Protein AF-A0A5C5V435-F1 (afdb_monomer_lite)

Sequence (84 aa):
MGDTERAKHHLAESGKTKGSPNLGSFGPNMSLALGLLERGESDAVLAYFDQCRNFWKSGGDELDRWSEQVRRGQTPGFGANLVY

Foldseek 3Di:
DPPPVVLVVVVVVVVPPPPDVCCLPLFAQCLVLQVCLVVVNLVVSLVVLVVRCVRNVVCPVVSVVQNVCSVVSHHDPSDPSNRD

Radius of gyration: 14.1 Å; chains: 1; bounding box: 25×42×28 Å

Structure (mmCIF, N/CA/C/O backbone):
data_AF-A0A5C5V435-F1
#
_entry.id   AF-A0A5C5V435-F1
#
loop_
_atom_site.group_PDB
_atom_site.id
_atom_site.type_symbol
_atom_site.label_atom_id
_atom_site.label_alt_id
_atom_site.label_comp_id
_atom_site.label_asym_id
_atom_site.label_entity_id
_atom_site.label_seq_id
_atom_site.pdbx_PDB_ins_code
_atom_site.Cartn_x
_atom_site.Cartn_y
_atom_site.Cartn_z
_atom_site.occupancy
_atom_site.B_iso_or_equiv
_atom_site.auth_seq_id
_atom_site.auth_comp_id
_atom_site.auth_asym_id
_atom_site.auth_atom_id
_atom_site.pdbx_PDB_model_num
ATOM 1 N N . MET A 1 1 ? 3.759 33.753 8.284 1.00 47.50 1 MET A N 1
ATOM 2 C CA . MET A 1 1 ? 2.572 32.949 7.917 1.00 47.50 1 MET A CA 1
ATOM 3 C C . MET A 1 1 ? 2.438 33.015 6.403 1.00 47.50 1 MET A C 1
ATOM 5 O O . MET A 1 1 ? 1.936 34.013 5.910 1.00 47.50 1 MET A O 1
ATOM 9 N N . GLY A 1 2 ? 3.001 32.056 5.660 1.00 49.97 2 GLY A N 1
ATOM 10 C CA . GLY A 1 2 ? 3.091 32.191 4.198 1.00 49.97 2 GLY A CA 1
ATOM 11 C C . GLY A 1 2 ? 3.334 30.920 3.379 1.00 49.97 2 GLY A C 1
ATOM 12 O O . GLY A 1 2 ? 3.321 31.014 2.158 1.00 49.97 2 GLY A O 1
ATOM 13 N N . ASP A 1 3 ? 3.491 29.744 3.993 1.00 52.12 3 ASP A N 1
ATOM 14 C CA . ASP A 1 3 ? 4.010 28.567 3.270 1.00 52.12 3 ASP A CA 1
ATOM 15 C C . ASP A 1 3 ? 3.054 27.371 3.210 1.00 52.12 3 ASP A C 1
ATOM 17 O O . ASP A 1 3 ? 3.373 26.350 2.612 1.00 52.12 3 ASP A O 1
ATOM 21 N N . THR A 1 4 ? 1.854 27.472 3.785 1.00 53.47 4 THR A N 1
ATOM 22 C CA . THR A 1 4 ? 0.913 26.336 3.813 1.00 53.47 4 THR A CA 1
ATOM 23 C C . THR A 1 4 ? -0.037 26.322 2.612 1.00 53.47 4 THR A C 1
ATOM 25 O O . THR A 1 4 ? -0.406 25.254 2.134 1.00 53.47 4 THR A O 1
ATOM 28 N N . GLU A 1 5 ? -0.389 27.486 2.059 1.00 50.22 5 GLU A N 1
ATOM 29 C CA . GLU A 1 5 ? -1.324 27.562 0.922 1.00 50.22 5 GLU A CA 1
ATOM 30 C C . GLU A 1 5 ? -0.634 27.405 -0.444 1.00 50.22 5 GLU A C 1
ATOM 32 O O . GLU A 1 5 ? -1.225 26.869 -1.380 1.00 50.22 5 GLU A O 1
ATOM 37 N N . ARG A 1 6 ? 0.658 27.751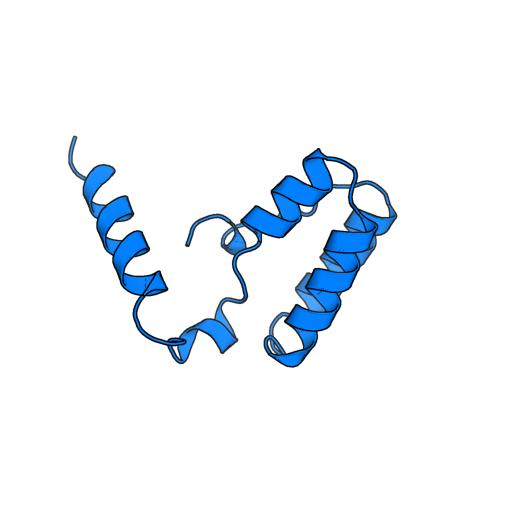 -0.564 1.00 49.88 6 ARG A N 1
ATOM 38 C CA . ARG A 1 6 ? 1.436 27.499 -1.795 1.00 49.88 6 ARG A CA 1
ATOM 39 C C . ARG A 1 6 ? 1.766 26.019 -2.003 1.00 49.88 6 ARG A C 1
ATOM 41 O O . ARG A 1 6 ? 1.772 25.563 -3.144 1.00 49.88 6 ARG A O 1
ATOM 48 N N . ALA A 1 7 ? 1.965 25.266 -0.920 1.00 54.00 7 ALA A N 1
ATOM 49 C CA . ALA A 1 7 ? 2.202 23.824 -0.980 1.00 54.00 7 ALA A CA 1
ATOM 50 C C . ALA A 1 7 ? 1.009 23.065 -1.592 1.00 54.00 7 ALA A C 1
ATOM 52 O O . ALA A 1 7 ? 1.199 22.152 -2.390 1.00 54.00 7 ALA A O 1
ATOM 53 N N . LYS A 1 8 ? -0.224 23.502 -1.308 1.00 49.97 8 LYS A N 1
ATOM 54 C CA . LYS A 1 8 ? -1.446 22.869 -1.831 1.00 49.97 8 LYS A CA 1
ATOM 55 C C . LYS A 1 8 ? -1.669 23.130 -3.323 1.00 49.97 8 LYS A C 1
ATOM 57 O O . LYS A 1 8 ? -2.156 22.252 -4.028 1.00 49.97 8 LYS A O 1
ATOM 62 N N . HIS A 1 9 ? -1.278 24.302 -3.828 1.00 48.03 9 HIS A N 1
ATOM 63 C CA . HIS A 1 9 ? -1.427 24.624 -5.253 1.00 48.03 9 HIS A CA 1
ATOM 64 C C . HIS A 1 9 ? -0.359 23.950 -6.134 1.00 48.03 9 HIS A C 1
ATOM 66 O O . HIS A 1 9 ? -0.619 23.670 -7.300 1.00 48.03 9 HIS A O 1
ATOM 72 N N . HIS A 1 10 ? 0.830 23.654 -5.596 1.00 51.75 10 HIS A N 1
ATOM 73 C CA . HIS A 1 10 ? 1.843 22.872 -6.320 1.00 51.75 10 HIS A CA 1
ATOM 74 C C . HIS A 1 10 ? 1.486 21.380 -6.411 1.00 51.75 10 HIS A C 1
ATOM 76 O O . HIS A 1 10 ? 1.729 20.763 -7.444 1.00 51.75 10 HIS A O 1
ATOM 82 N N . LEU A 1 11 ? 0.850 20.829 -5.373 1.00 52.38 11 LEU A N 1
ATOM 83 C CA . LEU A 1 11 ? 0.343 19.453 -5.360 1.00 52.38 11 LEU A CA 1
ATOM 84 C C . LEU A 1 11 ? -0.800 19.223 -6.372 1.00 52.38 11 LEU A C 1
ATOM 86 O O . LEU A 1 11 ? -0.893 18.187 -7.020 1.00 52.38 11 LEU A 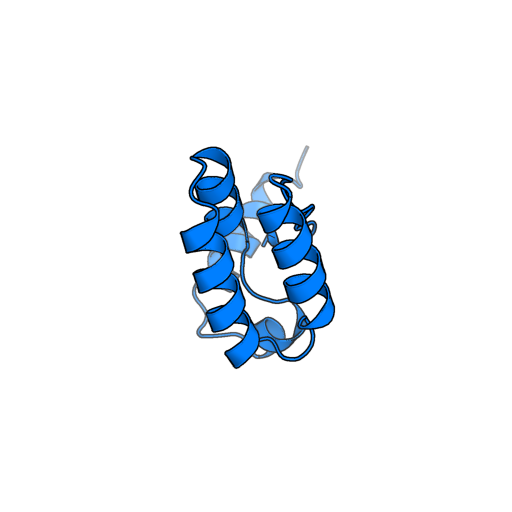O 1
ATOM 90 N N . ALA A 1 12 ? -1.688 20.207 -6.538 1.00 49.81 12 ALA A N 1
ATOM 91 C CA . ALA A 1 12 ? -2.857 20.056 -7.407 1.00 49.81 12 ALA A CA 1
ATOM 92 C C . ALA A 1 12 ? -2.520 20.072 -8.915 1.00 49.81 12 ALA A C 1
ATOM 94 O O . ALA A 1 12 ? -3.266 19.509 -9.721 1.00 49.81 12 ALA A O 1
ATOM 95 N N . GLU A 1 13 ? -1.408 20.701 -9.304 1.00 49.59 13 GLU A N 1
ATOM 96 C CA . GLU A 1 13 ? -0.946 20.766 -10.699 1.00 49.59 13 GLU A CA 1
ATOM 97 C C . GLU A 1 13 ? -0.115 19.534 -11.101 1.00 49.59 13 GLU A C 1
ATOM 99 O O . GLU A 1 13 ? -0.181 19.096 -12.252 1.00 49.59 13 GLU A O 1
ATOM 104 N N . SER A 1 14 ? 0.607 18.910 -10.164 1.00 49.34 14 SER A N 1
ATOM 105 C CA . SER A 1 14 ? 1.419 17.715 -10.439 1.00 49.34 14 SER A CA 1
ATOM 106 C C . SER A 1 14 ? 0.590 16.453 -10.704 1.00 49.34 14 SER A C 1
ATOM 108 O O . SER A 1 14 ? 1.041 15.558 -11.418 1.00 49.34 14 SER A O 1
ATOM 110 N N . GLY A 1 15 ? -0.645 16.389 -10.196 1.00 46.25 15 GLY A N 1
ATOM 111 C CA . GLY A 1 15 ? -1.576 15.292 -10.478 1.00 46.25 15 GLY A CA 1
ATOM 112 C C . GLY A 1 15 ? -2.214 15.336 -11.876 1.00 46.25 15 GLY A C 1
ATOM 113 O O . GLY A 1 15 ? -2.736 14.323 -12.342 1.00 46.25 15 GLY A O 1
ATOM 114 N N . LYS A 1 16 ? -2.186 16.487 -12.567 1.00 46.91 16 LYS A N 1
ATOM 115 C CA . LYS A 1 16 ? -2.854 16.678 -13.874 1.00 46.91 16 LYS A CA 1
ATOM 116 C C . LYS A 1 16 ? -1.918 16.573 -15.074 1.00 46.91 16 LYS A C 1
ATOM 118 O O . LYS A 1 16 ? -2.378 16.329 -16.194 1.00 46.91 16 LYS A O 1
ATOM 123 N N . THR A 1 17 ? -0.612 16.705 -14.874 1.00 43.00 17 THR A N 1
ATOM 124 C CA . THR A 1 17 ? 0.385 16.461 -15.916 1.00 43.00 17 THR A CA 1
ATOM 125 C C . THR A 1 17 ? 0.647 14.960 -16.019 1.00 43.00 17 THR A C 1
ATOM 127 O O . THR A 1 17 ? 1.502 14.409 -15.334 1.00 43.00 17 THR A O 1
ATOM 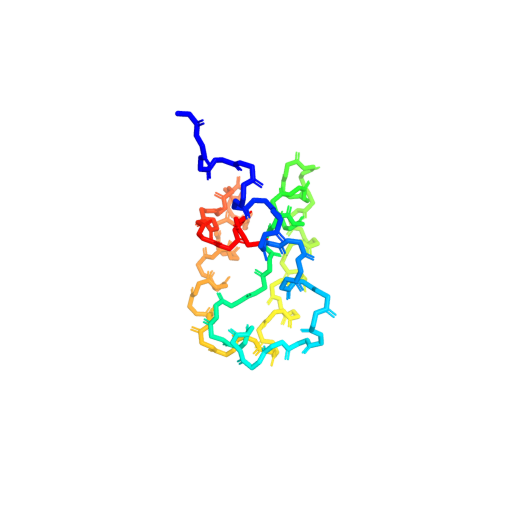130 N N . LYS A 1 18 ? -0.158 14.298 -16.868 1.00 41.59 18 LYS A N 1
ATOM 131 C CA . LYS A 1 18 ? 0.086 12.985 -17.500 1.00 41.59 18 LYS A CA 1
ATOM 132 C C . LYS A 1 18 ? 1.284 12.233 -16.912 1.00 41.59 18 LYS A C 1
ATOM 134 O O . LYS A 1 18 ? 2.397 12.505 -17.346 1.00 41.59 18 LYS A O 1
ATOM 139 N N . GLY A 1 19 ? 1.040 11.301 -15.983 1.00 47.81 19 GLY A N 1
ATOM 140 C CA . GLY A 1 19 ? 2.006 10.276 -15.564 1.00 47.81 19 GLY A CA 1
ATOM 141 C C . GLY A 1 19 ? 3.453 10.753 -15.625 1.00 47.81 19 GLY A C 1
ATOM 142 O O . GLY A 1 19 ? 4.202 10.328 -16.503 1.00 47.81 19 GLY A O 1
ATOM 143 N N . SER A 1 20 ? 3.812 11.702 -14.758 1.00 41.78 20 SER A N 1
ATOM 144 C CA . SER A 1 20 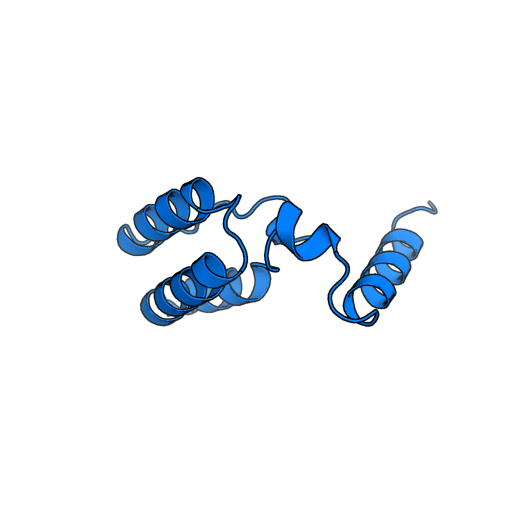? 5.186 12.191 -14.686 1.00 41.78 20 SER A CA 1
ATOM 145 C C . SER A 1 20 ? 6.140 10.987 -14.572 1.00 41.78 20 SER A C 1
ATOM 147 O O . SER A 1 20 ? 5.840 10.075 -13.799 1.00 41.78 20 SER A O 1
ATOM 149 N N . PRO A 1 21 ? 7.292 10.959 -15.271 1.00 45.22 21 PRO A N 1
ATOM 150 C CA . PRO A 1 21 ? 8.263 9.855 -15.200 1.00 45.22 21 PRO A CA 1
ATOM 151 C C . PRO A 1 21 ? 8.693 9.500 -13.764 1.00 45.22 21 PRO A C 1
ATOM 153 O O . PRO A 1 21 ? 9.144 8.392 -13.497 1.00 45.22 21 PRO A O 1
ATOM 156 N N . ASN A 1 22 ? 8.499 10.433 -12.827 1.00 46.44 22 ASN A N 1
ATOM 157 C CA . ASN A 1 22 ? 8.759 10.274 -11.400 1.00 46.44 22 ASN A CA 1
ATOM 158 C C . ASN A 1 22 ? 7.724 9.426 -10.637 1.00 46.44 22 ASN A C 1
ATOM 160 O O . ASN A 1 22 ? 8.037 8.973 -9.537 1.00 46.44 22 ASN A O 1
ATOM 164 N N . LEU A 1 23 ? 6.529 9.162 -11.183 1.00 46.84 23 LEU A N 1
ATOM 165 C CA . LEU A 1 23 ? 5.531 8.305 -10.521 1.00 46.84 23 LEU A CA 1
ATOM 166 C C . LEU A 1 23 ? 6.022 6.850 -10.392 1.00 46.84 23 LEU A C 1
ATOM 168 O O . LEU A 1 23 ? 5.605 6.134 -9.488 1.00 46.84 23 LEU A O 1
ATOM 172 N N . GLY A 1 24 ? 6.955 6.434 -11.258 1.00 45.75 24 GLY A N 1
ATOM 173 C CA . GLY A 1 24 ? 7.623 5.135 -11.168 1.00 45.75 24 GLY A CA 1
ATOM 174 C C . GLY A 1 24 ? 8.622 5.019 -10.009 1.00 45.75 24 GLY A C 1
ATOM 175 O O . GLY A 1 24 ? 8.935 3.903 -9.603 1.00 45.75 24 GLY A O 1
ATOM 176 N N . SER A 1 25 ? 9.095 6.141 -9.453 1.00 47.69 25 SER A N 1
ATOM 177 C CA . SER A 1 25 ? 10.063 6.152 -8.345 1.00 47.69 25 SER A CA 1
ATOM 178 C C . SER A 1 25 ? 9.406 6.377 -6.988 1.00 47.69 25 SER A C 1
ATOM 180 O O . SER A 1 25 ? 9.773 5.697 -6.035 1.00 47.69 25 SER A O 1
ATOM 182 N N . PHE A 1 26 ? 8.439 7.298 -6.893 1.00 55.12 26 PHE A N 1
ATOM 183 C CA . PHE A 1 26 ? 7.795 7.626 -5.614 1.00 55.12 26 PHE A CA 1
ATOM 184 C C . PHE A 1 26 ? 6.676 6.657 -5.239 1.00 55.12 26 PHE A C 1
ATOM 186 O O . PHE A 1 26 ? 6.529 6.359 -4.063 1.00 55.12 26 PHE A O 1
ATOM 193 N N . GLY A 1 27 ? 5.961 6.111 -6.225 1.00 62.97 27 GLY A N 1
ATOM 194 C CA . GLY A 1 27 ? 4.851 5.194 -5.995 1.00 62.97 27 GLY A CA 1
ATOM 195 C C . GLY A 1 27 ? 3.470 5.847 -6.111 1.00 62.97 27 GLY A C 1
ATOM 196 O O . GLY A 1 27 ? 3.352 7.055 -6.330 1.00 62.97 27 GLY A O 1
ATOM 197 N N . PRO A 1 28 ? 2.404 5.033 -6.038 1.00 71.88 28 PRO A N 1
ATOM 198 C CA . PRO A 1 28 ? 1.029 5.501 -6.128 1.00 71.88 28 PRO A CA 1
ATOM 199 C C . PRO A 1 28 ? 0.568 6.176 -4.834 1.00 71.88 28 PRO A C 1
ATOM 201 O O . PRO A 1 28 ? 0.994 5.812 -3.740 1.00 71.88 28 PRO A O 1
ATOM 204 N N . ASN A 1 29 ? -0.364 7.124 -4.957 1.00 75.38 29 ASN A N 1
ATOM 205 C CA . ASN A 1 29 ? -1.002 7.739 -3.798 1.00 75.38 29 ASN A CA 1
ATOM 206 C C . ASN A 1 29 ? -1.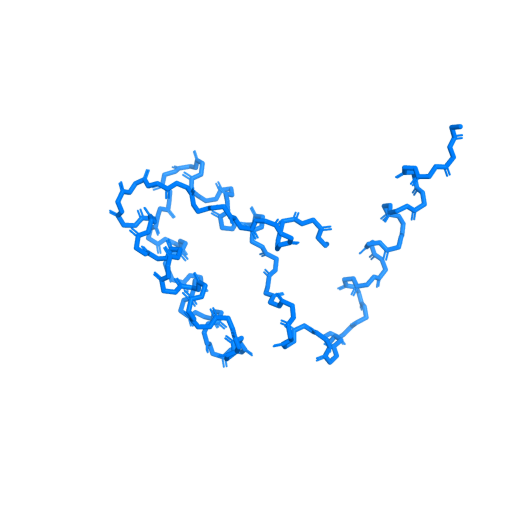824 6.682 -3.024 1.00 75.38 29 ASN A C 1
ATOM 208 O O . ASN A 1 29 ? -2.726 6.044 -3.568 1.00 75.38 29 ASN A O 1
ATOM 212 N N . MET A 1 30 ? -1.504 6.517 -1.741 1.00 82.38 30 MET A 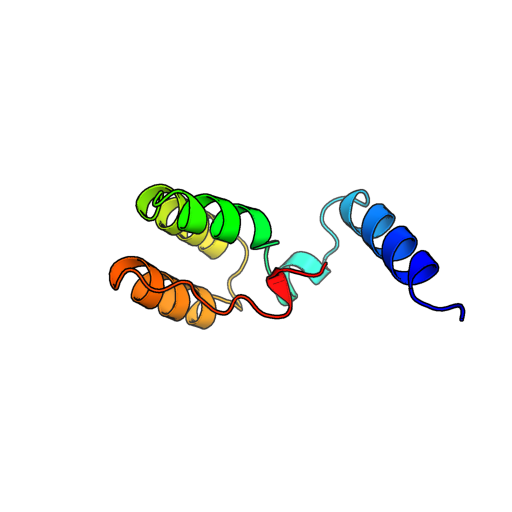N 1
ATOM 213 C CA . MET A 1 30 ? -2.071 5.509 -0.839 1.00 82.38 30 MET A CA 1
ATOM 214 C C . MET A 1 30 ? -3.256 6.024 -0.013 1.00 82.38 30 MET A C 1
ATOM 216 O O . MET A 1 30 ? -3.789 5.285 0.813 1.00 82.38 30 MET A O 1
ATOM 220 N N . SER A 1 31 ? -3.711 7.264 -0.219 1.00 81.69 31 SER A N 1
ATOM 221 C CA . SER A 1 31 ? -4.864 7.822 0.500 1.00 81.69 31 SER A CA 1
ATOM 222 C C . SER A 1 31 ? -6.138 7.014 0.240 1.00 81.69 31 SER A C 1
ATOM 224 O O . SER A 1 31 ? -6.952 6.846 1.145 1.00 81.69 31 SER A O 1
ATOM 226 N N . LEU A 1 32 ? -6.293 6.457 -0.969 1.00 81.19 32 LEU A N 1
ATOM 227 C CA . LEU A 1 32 ? -7.410 5.563 -1.284 1.00 81.19 32 LEU A CA 1
ATOM 228 C C . LEU A 1 32 ? -7.319 4.246 -0.499 1.00 81.19 32 LEU A C 1
ATOM 230 O O . LEU A 1 32 ? -8.313 3.810 0.076 1.00 81.19 32 LEU A O 1
ATOM 234 N N . ALA A 1 33 ? -6.129 3.640 -0.443 1.00 85.88 33 ALA A N 1
ATOM 235 C CA . ALA A 1 33 ? -5.888 2.429 0.336 1.00 85.88 33 ALA A CA 1
ATOM 236 C C . ALA A 1 33 ? -6.162 2.668 1.829 1.00 85.88 33 ALA A C 1
ATOM 238 O O . ALA A 1 33 ? -6.835 1.864 2.466 1.00 85.88 33 ALA A O 1
ATOM 239 N N . LEU A 1 34 ? -5.724 3.806 2.373 1.00 84.81 34 LEU A N 1
ATOM 240 C CA . LEU A 1 34 ? -6.014 4.193 3.752 1.00 84.81 34 LEU A CA 1
ATOM 241 C C . LEU A 1 34 ? -7.524 4.303 4.009 1.00 84.81 34 LEU A C 1
ATOM 243 O O . LEU A 1 34 ? -8.019 3.686 4.947 1.00 84.81 34 LEU A O 1
ATOM 247 N N . GLY A 1 35 ? -8.265 5.004 3.147 1.00 86.06 35 GLY A N 1
ATOM 248 C CA . GLY A 1 35 ? -9.715 5.156 3.302 1.00 86.06 35 GLY A CA 1
ATOM 249 C C . GLY A 1 35 ? -10.491 3.837 3.191 1.00 86.06 35 GLY A C 1
ATOM 250 O O . GLY A 1 35 ? -11.542 3.685 3.814 1.00 86.06 35 GLY A O 1
ATOM 251 N N . LEU A 1 36 ? -9.985 2.867 2.423 1.00 87.25 36 LEU A N 1
ATOM 252 C CA . LEU A 1 36 ? -10.535 1.509 2.375 1.00 87.25 36 LEU A CA 1
ATOM 253 C C . LEU A 1 36 ? -10.228 0.736 3.666 1.00 87.25 36 LEU A C 1
ATOM 255 O O . LEU A 1 36 ? -11.127 0.110 4.224 1.00 87.25 36 LEU A O 1
ATOM 259 N N . LEU A 1 37 ? -9.009 0.842 4.204 1.00 86.94 37 LEU A N 1
ATOM 260 C CA . LEU A 1 37 ? -8.659 0.232 5.493 1.00 86.94 37 LEU A CA 1
ATOM 261 C C . LEU A 1 37 ? -9.497 0.783 6.650 1.00 86.94 37 LEU A C 1
ATOM 263 O O . LEU A 1 37 ? -9.955 0.009 7.485 1.00 86.94 37 LEU A O 1
ATOM 267 N N . GLU A 1 38 ? -9.767 2.089 6.671 1.00 85.56 38 GLU A N 1
ATOM 268 C CA . GLU A 1 38 ? -10.652 2.716 7.667 1.00 85.56 38 GLU A CA 1
ATOM 269 C C . GLU A 1 38 ? -12.092 2.184 7.608 1.00 85.56 38 GLU A C 1
ATOM 271 O O . GLU A 1 38 ? -12.811 2.205 8.605 1.00 85.56 38 GLU A O 1
ATOM 276 N N . ARG A 1 39 ? -12.512 1.675 6.446 1.00 87.06 39 ARG A N 1
ATOM 277 C CA . ARG A 1 39 ? -13.820 1.040 6.236 1.00 87.06 39 ARG A CA 1
ATOM 278 C C . ARG A 1 39 ? -13.810 -0.464 6.520 1.00 87.06 39 ARG A C 1
ATOM 280 O O . ARG A 1 39 ? -14.867 -1.083 6.460 1.00 87.06 39 ARG A O 1
ATOM 287 N N . GLY A 1 40 ? -12.649 -1.045 6.830 1.00 86.94 40 GLY A N 1
ATOM 288 C CA . GLY A 1 40 ? -12.466 -2.490 6.988 1.00 86.94 40 GLY A CA 1
ATOM 289 C C . GLY A 1 40 ? -12.332 -3.254 5.664 1.00 86.94 40 GLY A C 1
ATOM 290 O O . GLY A 1 40 ? -12.345 -4.483 5.667 1.00 86.94 40 GLY A O 1
ATOM 291 N N . GLU A 1 41 ? -12.172 -2.554 4.539 1.00 89.06 41 GLU A N 1
ATOM 292 C CA . GLU A 1 41 ? -12.077 -3.123 3.187 1.00 89.06 41 GLU A CA 1
ATOM 293 C C . GLU A 1 41 ? -10.639 -3.570 2.863 1.00 89.06 41 GLU A C 1
ATOM 295 O O . GLU A 1 41 ? -10.015 -3.138 1.890 1.00 89.06 41 GLU A O 1
ATOM 300 N N . SER A 1 42 ? -10.084 -4.441 3.707 1.00 89.06 42 SER A N 1
ATOM 301 C CA . SER A 1 42 ? -8.707 -4.939 3.589 1.00 89.06 42 SER A CA 1
ATOM 302 C C . SER A 1 42 ? -8.452 -5.717 2.293 1.00 89.06 42 SER A C 1
ATOM 304 O O . SER A 1 42 ? -7.356 -5.649 1.740 1.00 89.06 42 SER A O 1
ATOM 306 N N . ASP A 1 43 ? -9.452 -6.438 1.785 1.00 89.38 43 ASP A N 1
ATOM 307 C CA . ASP A 1 43 ? -9.339 -7.213 0.542 1.00 89.38 43 ASP A CA 1
ATOM 308 C C . ASP A 1 43 ? -9.160 -6.299 -0.682 1.00 89.38 43 ASP A C 1
ATOM 310 O O . ASP A 1 43 ? -8.238 -6.480 -1.481 1.00 89.38 43 ASP A O 1
ATOM 314 N N . ALA A 1 44 ? -9.950 -5.222 -0.752 1.00 89.19 44 ALA A N 1
ATOM 315 C CA . ALA A 1 44 ? -9.836 -4.206 -1.796 1.00 89.19 44 ALA A CA 1
ATOM 316 C C . ALA A 1 44 ? -8.458 -3.518 -1.787 1.00 89.19 44 ALA A C 1
ATOM 318 O O . ALA A 1 44 ? -7.912 -3.182 -2.840 1.00 89.19 44 ALA A O 1
ATOM 319 N N . VAL A 1 45 ? -7.866 -3.346 -0.603 1.00 89.88 45 VAL A N 1
ATOM 320 C CA . VAL A 1 45 ? -6.530 -2.757 -0.431 1.00 89.88 45 VAL A CA 1
ATOM 321 C C . VAL A 1 45 ? -5.441 -3.695 -0.946 1.00 89.88 45 VAL A C 1
ATOM 323 O O . VAL A 1 45 ? -4.531 -3.255 -1.646 1.00 89.88 45 VAL A O 1
ATOM 326 N N . LEU A 1 46 ? -5.551 -4.995 -0.668 1.00 89.81 46 LEU A N 1
ATOM 327 C CA . LEU A 1 46 ? -4.627 -5.998 -1.203 1.00 89.81 46 LEU A CA 1
ATOM 328 C C . LEU A 1 46 ? -4.716 -6.086 -2.735 1.00 89.81 46 LEU A C 1
ATOM 330 O O . LEU A 1 46 ? -3.684 -6.130 -3.406 1.00 89.81 46 LEU A O 1
ATOM 334 N N . ALA A 1 47 ? -5.927 -6.032 -3.298 1.00 89.94 47 ALA A N 1
ATOM 335 C CA . ALA A 1 47 ? -6.131 -5.986 -4.748 1.00 89.94 47 ALA A CA 1
ATOM 336 C C . ALA A 1 47 ? -5.541 -4.713 -5.383 1.00 89.94 47 ALA A C 1
ATOM 338 O O . ALA A 1 47 ? -5.031 -4.742 -6.507 1.00 89.94 47 ALA A O 1
ATOM 339 N N . TYR A 1 48 ? -5.584 -3.588 -4.666 1.00 86.31 48 TYR A N 1
ATOM 340 C CA . TYR A 1 48 ? -4.932 -2.354 -5.088 1.00 86.31 48 TYR A CA 1
ATOM 341 C C . TYR A 1 48 ? -3.403 -2.483 -5.073 1.00 86.31 48 TYR A C 1
ATOM 343 O O . TYR A 1 48 ? -2.747 -2.075 -6.033 1.00 86.31 48 TYR A O 1
ATOM 351 N N . PHE A 1 49 ? -2.820 -3.098 -4.040 1.00 88.06 49 PHE A N 1
ATOM 352 C CA . PHE A 1 49 ? -1.374 -3.336 -3.970 1.00 88.06 49 PHE A CA 1
ATOM 353 C C . PHE A 1 49 ? -0.859 -4.220 -5.109 1.00 88.06 49 PHE A C 1
ATOM 355 O O . PHE A 1 49 ? 0.204 -3.931 -5.662 1.00 88.06 49 PHE A O 1
ATOM 362 N N . ASP A 1 50 ? -1.617 -5.238 -5.514 1.00 86.75 50 ASP A N 1
ATOM 363 C CA . ASP A 1 50 ? -1.251 -6.093 -6.649 1.00 86.75 50 ASP A CA 1
ATOM 364 C C . ASP A 1 50 ? -1.195 -5.299 -7.968 1.00 86.75 50 ASP A C 1
ATOM 366 O O . ASP A 1 50 ? -0.213 -5.360 -8.714 1.00 86.75 50 ASP A O 1
ATOM 370 N N . GLN A 1 51 ? -2.184 -4.429 -8.199 1.00 85.06 51 GLN A N 1
ATOM 371 C CA . GLN A 1 51 ? -2.169 -3.504 -9.334 1.00 85.06 51 GLN A CA 1
ATOM 372 C C . GLN A 1 51 ? -0.982 -2.538 -9.261 1.00 85.06 51 GLN A C 1
ATOM 374 O O . GLN A 1 51 ? -0.324 -2.294 -10.276 1.00 85.06 51 GLN A O 1
ATOM 379 N N . CYS A 1 52 ? -0.663 -2.039 -8.064 1.00 83.56 52 CYS A N 1
ATOM 380 C CA . CYS A 1 52 ? 0.498 -1.182 -7.834 1.00 83.56 52 CYS A CA 1
ATOM 381 C C . CYS A 1 52 ? 1.812 -1.887 -8.166 1.00 83.56 52 CYS A C 1
ATOM 383 O O . CYS A 1 52 ? 2.683 -1.285 -8.790 1.00 83.56 52 CYS A O 1
ATOM 385 N N . ARG A 1 53 ? 1.939 -3.182 -7.862 1.00 82.31 53 ARG A N 1
ATOM 386 C CA . ARG A 1 53 ? 3.134 -3.991 -8.161 1.00 82.31 53 ARG A CA 1
ATOM 387 C C . ARG A 1 53 ? 3.432 -4.103 -9.662 1.00 82.31 53 ARG A C 1
ATOM 389 O O . ARG A 1 53 ? 4.574 -4.370 -10.064 1.00 82.31 53 ARG A O 1
ATOM 396 N N . ASN A 1 54 ? 2.430 -3.901 -10.519 1.00 80.56 54 ASN A N 1
ATOM 397 C CA . ASN A 1 54 ? 2.624 -3.945 -11.967 1.00 80.56 54 ASN A CA 1
ATOM 398 C C . ASN A 1 54 ? 3.410 -2.739 -12.487 1.00 80.56 54 ASN A C 1
ATOM 400 O O . ASN A 1 54 ? 4.274 -2.923 -13.346 1.00 80.56 54 ASN A O 1
ATOM 404 N N . PHE A 1 55 ? 3.179 -1.545 -11.933 1.00 75.81 55 PHE A N 1
ATOM 405 C CA . PHE A 1 55 ? 3.851 -0.316 -12.369 1.00 75.81 55 PHE A CA 1
ATOM 406 C C . PHE A 1 55 ? 4.926 0.193 -11.395 1.00 75.81 55 PHE A C 1
ATOM 408 O O . PHE A 1 55 ? 5.878 0.835 -11.830 1.00 75.81 55 PHE A O 1
ATOM 415 N N . TRP A 1 56 ? 4.831 -0.125 -10.103 1.00 80.12 56 TRP A N 1
ATOM 416 C CA . TRP A 1 56 ? 5.761 0.310 -9.060 1.00 80.12 56 TRP A CA 1
ATOM 417 C C . TRP A 1 56 ? 6.714 -0.823 -8.662 1.00 80.12 56 TRP A C 1
ATOM 419 O O . TRP A 1 56 ? 6.588 -1.453 -7.615 1.00 80.12 56 TRP A O 1
ATOM 429 N N . LYS A 1 57 ? 7.682 -1.111 -9.541 1.00 74.19 57 LYS A N 1
ATOM 430 C CA . LYS A 1 57 ? 8.665 -2.191 -9.331 1.00 74.19 57 LYS A CA 1
ATOM 431 C C . LYS A 1 57 ? 9.645 -1.909 -8.188 1.00 74.19 57 LYS A C 1
ATOM 433 O O . LYS A 1 57 ? 10.119 -2.853 -7.569 1.00 74.19 57 LYS A O 1
ATOM 438 N N . SER A 1 58 ? 9.934 -0.638 -7.911 1.00 77.25 58 SER A N 1
ATOM 439 C CA . SER A 1 58 ? 10.833 -0.197 -6.836 1.00 77.25 58 SER A CA 1
ATOM 440 C C . SER A 1 58 ? 10.206 -0.260 -5.442 1.00 77.25 58 SER A C 1
ATOM 442 O O . SER A 1 58 ? 10.939 -0.368 -4.470 1.00 77.25 58 SER A O 1
ATOM 444 N N . GLY A 1 59 ? 8.874 -0.223 -5.335 1.00 76.75 59 GLY A N 1
ATOM 445 C CA . GLY A 1 59 ? 8.153 -0.318 -4.062 1.00 76.75 59 GLY A CA 1
ATOM 446 C C . GLY A 1 59 ? 7.647 -1.715 -3.725 1.00 76.75 59 GLY A C 1
ATOM 447 O O . GLY A 1 59 ? 6.745 -1.841 -2.903 1.00 76.75 59 GLY A O 1
ATOM 448 N N . GLY A 1 60 ? 8.172 -2.763 -4.369 1.00 83.75 60 GLY A N 1
ATOM 449 C CA . GLY A 1 60 ? 7.747 -4.144 -4.118 1.00 83.75 60 GLY A CA 1
ATOM 450 C C . GLY A 1 60 ? 7.881 -4.546 -2.647 1.00 83.75 60 GLY A C 1
ATOM 451 O O . GLY A 1 60 ? 6.929 -5.075 -2.078 1.00 83.75 60 GLY A O 1
ATOM 452 N N . ASP A 1 61 ? 9.013 -4.215 -2.019 1.00 86.06 61 ASP A N 1
ATOM 453 C CA . ASP A 1 61 ? 9.257 -4.470 -0.594 1.00 86.06 61 ASP A CA 1
ATOM 454 C C . ASP A 1 61 ? 8.279 -3.703 0.316 1.00 86.06 61 ASP A C 1
ATOM 456 O O . ASP A 1 61 ? 7.768 -4.252 1.295 1.00 86.06 61 ASP A O 1
ATOM 460 N N . GLU A 1 62 ? 7.963 -2.448 -0.027 1.00 86.12 62 GLU A N 1
ATOM 461 C CA . GLU A 1 62 ? 6.969 -1.632 0.681 1.00 86.12 62 GLU A CA 1
ATOM 462 C C . GLU A 1 62 ? 5.568 -2.256 0.577 1.00 86.12 62 GLU A C 1
ATOM 464 O O . GLU A 1 62 ? 4.886 -2.422 1.590 1.00 86.12 62 GLU A O 1
ATOM 469 N N . LEU A 1 63 ? 5.158 -2.653 -0.634 1.00 87.75 63 LEU A N 1
ATOM 470 C CA . LEU A 1 63 ? 3.869 -3.295 -0.900 1.00 87.75 63 LEU A CA 1
ATOM 471 C C . LEU A 1 63 ? 3.741 -4.636 -0.173 1.00 87.75 63 LEU A C 1
ATOM 473 O O . LEU A 1 63 ? 2.676 -4.920 0.376 1.00 87.75 63 LEU A O 1
ATOM 477 N N . ASP A 1 64 ? 4.802 -5.444 -0.130 1.00 89.38 64 ASP A N 1
ATOM 478 C CA . ASP A 1 64 ? 4.812 -6.716 0.601 1.00 89.38 64 ASP A CA 1
ATOM 479 C C . ASP A 1 64 ? 4.663 -6.474 2.110 1.00 89.38 64 ASP A C 1
ATOM 481 O O . ASP A 1 64 ? 3.800 -7.075 2.763 1.00 89.38 64 ASP A O 1
ATOM 485 N N . ARG A 1 65 ? 5.408 -5.505 2.655 1.00 89.38 65 ARG A N 1
ATOM 486 C CA . ARG A 1 65 ? 5.312 -5.108 4.066 1.00 89.38 65 ARG A CA 1
ATOM 487 C C . ARG A 1 65 ? 3.938 -4.539 4.427 1.00 89.38 65 ARG A C 1
ATOM 489 O O . ARG A 1 65 ? 3.435 -4.772 5.531 1.00 89.38 65 ARG A O 1
ATOM 496 N N . TRP A 1 66 ? 3.329 -3.751 3.548 1.00 90.50 66 TRP A N 1
ATOM 497 C CA . TRP A 1 66 ? 1.990 -3.206 3.765 1.00 90.50 66 TRP A CA 1
ATOM 498 C C . TRP A 1 66 ? 0.922 -4.286 3.640 1.00 90.50 66 TRP A C 1
ATOM 500 O O . TRP A 1 66 ? 0.034 -4.348 4.485 1.00 90.50 66 TRP A O 1
ATOM 510 N N . SER A 1 67 ? 1.044 -5.188 2.666 1.00 90.25 67 SER A N 1
ATOM 511 C CA . SER A 1 67 ? 0.141 -6.332 2.508 1.00 90.25 67 SER A CA 1
ATOM 512 C C . SER A 1 67 ? 0.112 -7.202 3.761 1.00 90.25 67 SER A C 1
ATOM 514 O O . SER A 1 67 ? -0.959 -7.614 4.207 1.00 90.25 67 SER A O 1
ATOM 516 N N . GLU A 1 68 ? 1.272 -7.458 4.370 1.00 91.88 68 GLU A N 1
ATOM 517 C CA . GLU A 1 68 ? 1.342 -8.227 5.612 1.00 91.88 68 GLU A CA 1
ATOM 518 C C . GLU A 1 68 ? 0.667 -7.500 6.787 1.00 91.88 68 GLU A C 1
ATOM 520 O O . GLU A 1 68 ? -0.081 -8.123 7.542 1.00 91.88 68 GLU A O 1
ATOM 525 N N . GLN A 1 69 ? 0.869 -6.185 6.920 1.00 90.38 69 GLN A N 1
ATOM 526 C CA . GLN A 1 69 ? 0.192 -5.376 7.941 1.00 90.38 69 GLN A CA 1
ATOM 527 C C . GLN A 1 69 ? -1.329 -5.411 7.763 1.00 90.38 69 GLN A C 1
ATOM 529 O O . GLN A 1 69 ? -2.042 -5.732 8.712 1.00 90.38 69 GLN A O 1
ATOM 534 N N . VAL A 1 70 ? -1.823 -5.200 6.541 1.00 90.56 70 VAL A N 1
ATOM 535 C CA . VAL A 1 70 ? -3.260 -5.245 6.227 1.00 90.56 70 VAL A CA 1
ATOM 536 C C . VAL A 1 70 ? -3.862 -6.612 6.555 1.00 90.56 70 VAL A C 1
ATOM 538 O O . VAL A 1 70 ? -4.918 -6.686 7.184 1.00 90.56 70 VAL A O 1
ATOM 541 N N . ARG A 1 71 ? -3.166 -7.708 6.223 1.00 88.75 71 ARG A N 1
ATOM 542 C CA . ARG A 1 71 ? -3.591 -9.077 6.578 1.00 88.75 71 ARG A CA 1
ATOM 543 C C . ARG A 1 71 ? -3.652 -9.315 8.086 1.00 88.75 71 ARG A C 1
ATOM 545 O O . ARG A 1 71 ? -4.461 -10.116 8.542 1.00 88.75 71 ARG A O 1
ATOM 552 N N . ARG A 1 72 ? -2.820 -8.618 8.861 1.00 89.44 72 ARG A N 1
ATOM 553 C CA . ARG A 1 72 ? -2.839 -8.635 10.332 1.00 89.44 72 ARG A CA 1
ATOM 554 C C . ARG A 1 72 ? -3.887 -7.684 10.928 1.00 89.44 72 ARG A C 1
ATOM 556 O O . ARG A 1 72 ? -3.957 -7.572 12.148 1.00 89.44 72 ARG A O 1
ATOM 563 N N . GLY A 1 73 ? -4.676 -6.996 10.098 1.00 86.38 73 GLY A N 1
ATOM 564 C CA . GLY A 1 73 ? -5.626 -5.971 10.538 1.00 86.38 73 GLY A CA 1
ATOM 565 C C . GLY A 1 73 ? -4.948 -4.683 11.011 1.00 86.38 73 GLY A C 1
ATOM 566 O O . GLY A 1 73 ? -5.530 -3.927 11.783 1.00 86.38 73 GLY A O 1
ATOM 567 N N . GLN A 1 74 ? -3.703 -4.451 10.596 1.00 87.00 74 GLN A N 1
ATOM 568 C CA . GLN A 1 74 ? -2.944 -3.245 10.901 1.00 87.00 74 GLN A CA 1
ATOM 569 C C . GLN A 1 74 ? -2.973 -2.288 9.714 1.00 87.00 74 GLN A C 1
ATOM 571 O O . GLN A 1 74 ? -2.866 -2.698 8.558 1.00 87.00 74 GLN A O 1
ATOM 576 N N . THR A 1 75 ? -3.056 -0.995 10.011 1.00 84.38 75 THR A N 1
ATOM 577 C CA . THR A 1 75 ? -2.965 0.053 8.997 1.00 84.38 75 THR A CA 1
ATOM 578 C C . THR A 1 75 ? -1.496 0.349 8.700 1.00 84.38 75 THR A C 1
ATOM 580 O O . THR A 1 75 ? -0.783 0.797 9.602 1.00 84.38 75 THR A O 1
ATOM 583 N N . PRO A 1 76 ? -1.016 0.127 7.464 1.00 84.12 76 PRO A N 1
ATOM 584 C CA . PRO A 1 76 ? 0.359 0.421 7.115 1.00 84.12 76 PRO A CA 1
ATOM 585 C C . PRO A 1 76 ? 0.650 1.917 7.192 1.00 84.12 76 PRO A C 1
ATOM 587 O O . PRO A 1 76 ? -0.137 2.756 6.754 1.00 84.12 76 PRO A O 1
ATOM 590 N N . GLY A 1 77 ? 1.828 2.259 7.709 1.00 81.25 77 GLY A N 1
ATOM 591 C CA . GLY A 1 77 ? 2.343 3.624 7.669 1.00 81.25 77 GLY A CA 1
ATOM 592 C C . GLY A 1 77 ? 2.804 3.994 6.261 1.00 81.25 77 GLY A C 1
ATOM 593 O O . GLY A 1 77 ? 3.994 3.921 5.971 1.00 81.25 77 GLY A O 1
ATOM 594 N N . PHE A 1 78 ? 1.875 4.395 5.394 1.00 78.62 78 PHE A N 1
ATOM 595 C CA . PHE A 1 78 ? 2.150 4.752 3.995 1.00 78.62 78 PHE A CA 1
ATOM 596 C C . PHE A 1 78 ? 3.087 5.969 3.823 1.00 78.62 78 PHE A C 1
ATOM 598 O O . PHE A 1 78 ? 3.663 6.168 2.752 1.00 78.62 78 PHE A O 1
ATOM 605 N N . GLY A 1 79 ? 3.272 6.772 4.878 1.00 76.75 79 GLY A N 1
ATOM 606 C CA . GLY A 1 79 ? 4.272 7.839 4.936 1.00 76.75 79 GLY A CA 1
ATOM 607 C C . GLY A 1 79 ? 4.087 8.895 3.846 1.00 76.75 79 GLY A C 1
ATOM 608 O O . GLY A 1 79 ? 3.006 9.463 3.695 1.00 76.75 79 GLY A O 1
ATOM 609 N N . ALA A 1 80 ? 5.147 9.152 3.075 1.00 67.31 80 ALA A N 1
ATOM 610 C CA . ALA A 1 80 ? 5.149 10.147 2.000 1.00 67.31 80 ALA A CA 1
ATOM 611 C C . ALA A 1 80 ? 4.137 9.843 0.876 1.00 67.31 80 ALA A C 1
ATOM 613 O O . ALA A 1 80 ? 3.706 10.763 0.186 1.00 67.31 80 ALA A O 1
ATOM 614 N N . ASN A 1 81 ? 3.685 8.590 0.746 1.00 68.31 81 ASN A N 1
ATOM 615 C CA . ASN A 1 81 ? 2.688 8.181 -0.249 1.00 68.31 81 ASN A CA 1
ATOM 616 C C . ASN A 1 81 ? 1.259 8.652 0.077 1.00 68.31 81 ASN A C 1
ATOM 618 O O . ASN A 1 81 ? 0.340 8.381 -0.691 1.00 68.31 81 ASN A O 1
ATOM 622 N N . LEU A 1 82 ? 1.056 9.353 1.201 1.00 66.06 82 LEU A N 1
ATOM 623 C CA . LEU A 1 82 ? -0.224 9.974 1.576 1.00 66.06 82 LEU A CA 1
ATOM 624 C C . LEU A 1 82 ? -0.306 11.473 1.260 1.00 66.06 82 LEU A C 1
ATOM 626 O O . LEU A 1 82 ? -1.385 12.045 1.397 1.00 66.06 82 LEU A O 1
ATOM 630 N N . VAL A 1 83 ? 0.815 12.127 0.929 1.00 55.16 83 VAL A N 1
ATOM 631 C CA . VAL A 1 83 ? 0.942 13.600 0.992 1.00 55.16 83 VAL A CA 1
ATOM 632 C C . VAL A 1 83 ? 1.415 14.214 -0.336 1.00 55.16 83 VAL A C 1
ATOM 634 O O . VAL A 1 83 ? 1.890 15.346 -0.351 1.00 55.16 83 VAL A O 1
ATOM 637 N N . TYR A 1 84 ? 1.283 13.500 -1.458 1.00 53.72 84 TYR A N 1
ATOM 638 C CA . TYR A 1 84 ? 1.463 14.081 -2.798 1.00 53.72 84 TYR A CA 1
ATOM 639 C C . TYR A 1 84 ? 0.127 14.382 -3.471 1.00 53.72 84 TYR A C 1
ATOM 641 O O . TYR A 1 84 ? -0.875 13.714 -3.129 1.00 53.72 84 TYR A O 1
#

Secondary structure (DSSP, 8-state):
--SHHHHHHHHHHHTTSTT-TTHHHH----HHHHHHHHTT-HHHHHHHHHHHHHH-STTHHHHHHHHHHHHTTPPP--GGGG--

Organism: NCBI:txid1938618

pLDDT: mean 72.08, std 17.37, range [41.59, 91.88]